Protein AF-A0A9D4Q4X3-F1 (afdb_monomer)

Structure (mmCIF, N/CA/C/O backbone):
data_AF-A0A9D4Q4X3-F1
#
_entry.id   AF-A0A9D4Q4X3-F1
#
loop_
_atom_site.group_PDB
_atom_site.id
_atom_site.type_symbol
_atom_site.label_atom_id
_atom_site.label_alt_id
_atom_site.label_comp_id
_atom_site.label_asym_id
_atom_site.label_entity_id
_atom_site.label_seq_id
_atom_site.pdbx_PDB_ins_code
_atom_site.Cartn_x
_atom_site.Cartn_y
_atom_site.Cartn_z
_atom_site.occupancy
_atom_site.B_iso_or_equiv
_atom_site.auth_seq_id
_atom_site.auth_comp_id
_atom_site.auth_asym_id
_atom_site.auth_atom_id
_atom_site.pdbx_PDB_model_num
ATOM 1 N N . MET A 1 1 ? 36.110 6.619 -14.743 1.00 49.41 1 MET A N 1
ATOM 2 C CA . MET A 1 1 ? 35.775 5.818 -15.944 1.00 49.41 1 MET A CA 1
ATOM 3 C C . MET A 1 1 ? 36.444 4.447 -15.821 1.00 49.41 1 MET A C 1
ATOM 5 O O . MET A 1 1 ? 37.635 4.406 -15.539 1.00 49.41 1 MET A O 1
ATOM 9 N N . ASN A 1 2 ? 35.710 3.338 -15.939 1.00 62.31 2 ASN A N 1
ATOM 10 C CA . ASN A 1 2 ? 36.232 1.980 -15.706 1.00 62.31 2 ASN A CA 1
ATOM 11 C C . ASN A 1 2 ? 37.131 1.513 -16.882 1.00 62.31 2 ASN A C 1
ATOM 13 O O . ASN A 1 2 ? 36.683 1.527 -18.029 1.00 62.31 2 ASN A O 1
ATOM 17 N N . ARG A 1 3 ? 38.388 1.102 -16.619 1.00 68.94 3 ARG A N 1
ATOM 18 C CA . ARG A 1 3 ? 39.388 0.724 -17.654 1.00 68.94 3 ARG A CA 1
ATOM 19 C C . ARG A 1 3 ? 38.931 -0.437 -18.546 1.00 68.94 3 ARG A C 1
ATOM 21 O O . ARG A 1 3 ? 39.312 -0.511 -19.712 1.00 68.94 3 ARG A O 1
ATOM 28 N N . THR A 1 4 ? 38.097 -1.329 -18.017 1.00 69.00 4 THR A N 1
ATOM 29 C CA . THR A 1 4 ? 37.570 -2.480 -18.759 1.00 69.00 4 THR A CA 1
ATOM 30 C C . THR A 1 4 ? 36.592 -2.041 -19.846 1.00 69.00 4 THR A C 1
ATOM 32 O O . THR A 1 4 ? 36.663 -2.549 -20.961 1.00 69.00 4 THR A O 1
ATOM 35 N N . LEU A 1 5 ? 35.743 -1.047 -19.559 1.00 65.00 5 LEU A N 1
ATOM 36 C CA . LEU A 1 5 ? 34.790 -0.506 -20.533 1.00 65.00 5 LEU A CA 1
ATOM 37 C C . LEU A 1 5 ? 35.511 0.209 -21.679 1.00 65.00 5 LEU A C 1
ATOM 39 O O . LEU A 1 5 ? 35.176 -0.012 -22.836 1.00 65.00 5 LEU A O 1
ATOM 43 N N . GLN A 1 6 ? 36.563 0.977 -21.379 1.00 68.81 6 GLN A N 1
ATOM 44 C CA . GLN A 1 6 ? 37.369 1.640 -22.413 1.00 68.81 6 GLN A CA 1
ATOM 45 C C . GLN A 1 6 ? 38.042 0.641 -23.361 1.00 68.81 6 GLN A C 1
ATOM 47 O O . GLN A 1 6 ? 38.084 0.860 -24.568 1.00 68.81 6 GLN A O 1
ATOM 52 N N . ARG A 1 7 ? 38.522 -0.490 -22.831 1.00 70.75 7 ARG A N 1
ATOM 53 C CA . ARG A 1 7 ? 39.107 -1.560 -23.646 1.00 70.75 7 ARG A CA 1
ATOM 54 C C . ARG A 1 7 ? 38.070 -2.240 -24.539 1.00 70.75 7 ARG A C 1
ATOM 56 O O . ARG A 1 7 ? 38.410 -2.634 -25.648 1.00 70.75 7 ARG A O 1
ATOM 63 N N . ILE A 1 8 ? 36.839 -2.409 -24.063 1.00 71.56 8 ILE A N 1
ATOM 64 C CA . ILE A 1 8 ? 35.759 -3.032 -24.840 1.00 71.56 8 ILE A CA 1
ATOM 65 C C . ILE A 1 8 ? 35.321 -2.108 -25.977 1.00 71.56 8 ILE A C 1
ATOM 67 O O . ILE A 1 8 ? 35.249 -2.565 -27.111 1.00 71.56 8 ILE A O 1
ATOM 71 N N . VAL A 1 9 ? 35.133 -0.815 -25.695 1.00 72.50 9 VAL A N 1
ATOM 72 C CA . VAL A 1 9 ? 34.789 0.197 -26.708 1.00 72.50 9 VAL A CA 1
ATOM 73 C C . VAL A 1 9 ? 35.873 0.282 -27.784 1.00 72.50 9 VAL A C 1
ATOM 75 O O . VAL A 1 9 ? 35.573 0.226 -28.967 1.00 72.50 9 VAL A O 1
ATOM 78 N N . HIS A 1 10 ? 37.149 0.332 -27.390 1.00 67.75 10 HIS A N 1
ATOM 79 C CA . HIS A 1 10 ? 38.248 0.489 -28.347 1.00 67.75 10 HIS A CA 1
ATOM 80 C C . HIS A 1 10 ? 38.548 -0.770 -29.181 1.00 67.75 10 HIS A C 1
ATOM 82 O O . HIS A 1 10 ? 39.074 -0.665 -30.284 1.00 67.75 10 HIS A O 1
ATOM 88 N N . ASN A 1 11 ? 38.236 -1.968 -28.671 1.00 74.62 11 ASN A N 1
ATOM 89 C CA . ASN A 1 11 ? 38.422 -3.222 -29.415 1.00 74.62 11 ASN A CA 1
ATOM 90 C C . ASN A 1 11 ? 37.207 -3.607 -30.269 1.00 74.62 11 ASN A C 1
ATOM 92 O O . ASN A 1 11 ? 37.277 -4.588 -31.014 1.00 74.62 11 ASN A O 1
ATOM 96 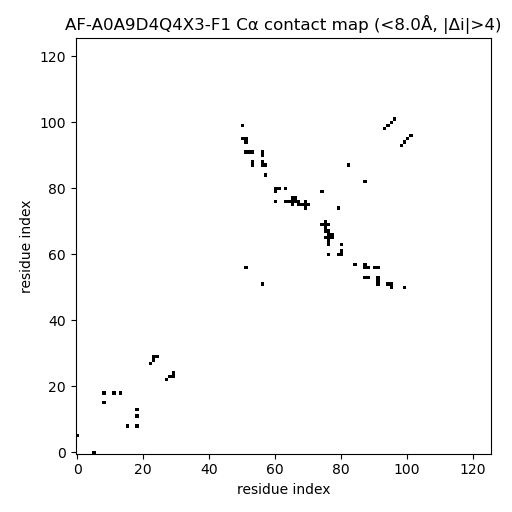N N . PHE A 1 12 ? 36.096 -2.878 -30.159 1.00 75.25 12 PHE A N 1
ATOM 97 C CA . PHE A 1 12 ? 34.917 -3.140 -30.964 1.00 75.25 12 PHE A CA 1
ATOM 98 C C . PHE A 1 12 ? 35.095 -2.530 -32.355 1.00 75.25 12 PHE A C 1
ATOM 100 O O . PHE A 1 12 ? 35.349 -1.338 -32.506 1.00 75.25 12 PHE A O 1
ATOM 107 N N . ARG A 1 13 ? 34.995 -3.365 -33.391 1.00 67.94 13 ARG A N 1
ATOM 108 C CA . ARG A 1 13 ? 35.061 -2.914 -34.783 1.00 67.94 13 ARG A CA 1
ATOM 109 C C . ARG A 1 13 ? 33.653 -2.562 -35.247 1.00 67.94 13 ARG A C 1
ATOM 111 O O . ARG A 1 13 ? 32.937 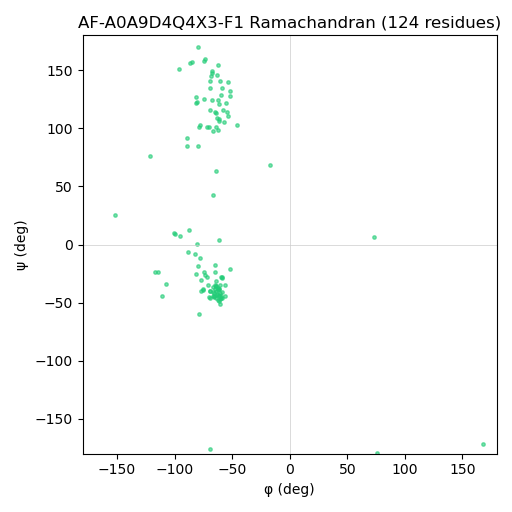-3.438 -35.715 1.00 67.94 13 ARG A O 1
ATOM 118 N N . GLY A 1 14 ? 33.280 -1.300 -35.078 1.00 75.69 14 GLY A N 1
ATOM 119 C CA . GLY A 1 14 ? 31.976 -0.768 -35.458 1.00 75.69 14 GLY A CA 1
ATOM 120 C C . GLY A 1 14 ? 31.749 0.623 -34.876 1.00 75.69 14 GLY A C 1
ATOM 121 O O . GLY A 1 14 ? 32.658 1.235 -34.316 1.00 75.69 14 GLY A O 1
ATOM 122 N N . THR A 1 15 ? 30.528 1.113 -35.020 1.00 79.19 15 THR A N 1
ATOM 123 C CA . THR A 1 15 ? 30.049 2.347 -34.393 1.00 79.19 15 THR A CA 1
ATOM 124 C C . THR A 1 15 ? 29.559 2.086 -32.969 1.00 79.19 15 THR A C 1
ATOM 126 O O . THR A 1 15 ? 29.159 0.972 -32.622 1.00 79.19 15 THR A O 1
ATOM 129 N N . ASP A 1 16 ? 29.536 3.127 -32.136 1.00 75.06 16 ASP A N 1
ATOM 130 C CA . ASP A 1 16 ? 29.041 3.026 -30.757 1.00 75.06 16 ASP A CA 1
ATOM 131 C C . ASP A 1 16 ? 27.596 2.493 -30.694 1.00 75.06 16 ASP A C 1
ATOM 133 O O . ASP A 1 16 ? 27.258 1.720 -29.800 1.00 75.06 16 ASP A O 1
ATOM 137 N N . GLY A 1 17 ? 26.754 2.837 -31.677 1.00 76.38 17 GLY A N 1
ATOM 138 C CA . GLY A 1 17 ? 25.381 2.329 -31.776 1.00 76.38 17 GLY A CA 1
ATOM 139 C C . GLY A 1 17 ? 25.309 0.813 -31.988 1.00 76.38 17 GLY A C 1
ATOM 140 O O . GLY A 1 17 ? 24.500 0.137 -31.356 1.00 76.38 17 GLY A O 1
ATOM 141 N N . GLU A 1 18 ? 26.200 0.256 -32.810 1.00 79.31 18 GLU A N 1
ATOM 142 C CA . GLU A 1 18 ? 26.283 -1.190 -33.059 1.00 79.31 18 GLU A CA 1
ATOM 143 C C . GLU A 1 18 ? 26.823 -1.949 -31.843 1.00 79.31 18 GLU A C 1
ATOM 145 O O . GLU A 1 18 ? 26.376 -3.063 -31.558 1.00 79.31 18 GLU A O 1
ATOM 150 N N . LEU A 1 19 ? 27.748 -1.341 -31.090 1.00 81.44 19 LEU A N 1
ATOM 151 C CA . LEU A 1 19 ? 28.233 -1.893 -29.824 1.00 81.44 19 LEU A CA 1
ATOM 152 C C . LEU A 1 19 ? 27.091 -2.008 -28.812 1.00 81.44 19 LEU A C 1
ATOM 154 O O . LEU A 1 19 ? 26.909 -3.066 -28.210 1.00 81.44 19 LEU A O 1
ATOM 158 N N . ILE A 1 20 ? 26.310 -0.938 -28.642 1.00 81.62 20 ILE A N 1
ATOM 159 C CA . ILE A 1 20 ? 25.165 -0.925 -27.727 1.00 81.62 20 ILE A CA 1
ATOM 160 C C . ILE A 1 20 ? 24.121 -1.960 -28.146 1.00 81.62 20 ILE A C 1
ATOM 162 O O . ILE A 1 20 ? 23.667 -2.726 -27.295 1.00 81.62 20 ILE A O 1
ATOM 166 N N . GLN A 1 21 ? 23.799 -2.051 -29.438 1.00 80.50 21 GLN A N 1
ATOM 167 C CA . GLN A 1 21 ? 22.845 -3.042 -29.931 1.00 80.50 21 GLN A CA 1
ATOM 168 C C . GLN A 1 21 ? 23.346 -4.476 -29.703 1.00 80.50 21 GLN A C 1
ATOM 170 O O . GLN A 1 21 ? 22.617 -5.310 -29.176 1.00 80.50 21 GLN A O 1
ATOM 175 N N . THR A 1 22 ? 24.625 -4.744 -29.979 1.00 79.62 22 THR A N 1
ATOM 176 C CA . THR A 1 22 ? 25.238 -6.065 -29.755 1.00 79.62 22 THR A CA 1
ATOM 177 C C . THR A 1 22 ? 25.235 -6.459 -28.278 1.00 79.62 22 THR A C 1
ATOM 179 O O . THR A 1 22 ? 25.034 -7.626 -27.939 1.00 79.62 22 THR A O 1
ATOM 182 N N . LEU A 1 23 ? 25.486 -5.504 -27.378 1.00 81.1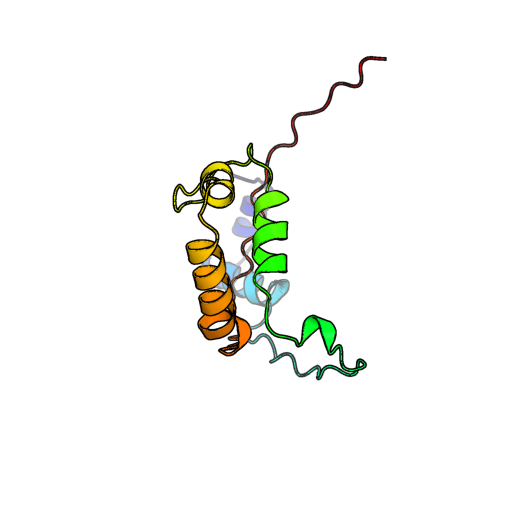2 23 LEU A N 1
ATOM 183 C CA . LEU A 1 23 ? 25.437 -5.742 -25.936 1.00 81.12 23 LEU A CA 1
ATOM 184 C C . LEU A 1 23 ? 24.004 -5.986 -25.458 1.00 81.12 23 LEU A C 1
ATOM 186 O O . LEU A 1 23 ? 23.793 -6.887 -24.644 1.00 81.12 23 LEU A O 1
ATOM 190 N N . LYS A 1 24 ? 23.036 -5.231 -25.988 1.00 80.56 24 LYS A N 1
ATOM 191 C CA . LYS A 1 24 ? 21.611 -5.420 -25.708 1.00 80.56 24 LYS A CA 1
ATOM 192 C C . LYS A 1 24 ? 21.159 -6.815 -26.139 1.00 80.56 24 LYS A C 1
ATOM 194 O O . LYS A 1 24 ? 20.672 -7.575 -25.309 1.00 80.56 24 LYS A O 1
ATOM 199 N N . ASP A 1 25 ? 21.444 -7.209 -27.373 1.00 79.31 25 ASP A N 1
ATOM 200 C CA . ASP A 1 25 ? 21.044 -8.517 -27.897 1.00 79.31 25 ASP A CA 1
ATOM 201 C C .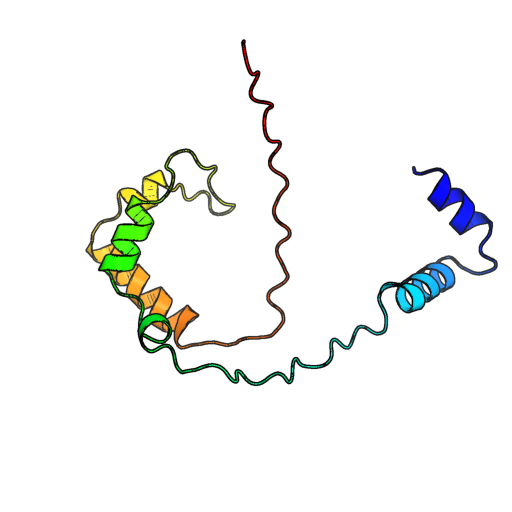 ASP A 1 25 ? 21.722 -9.678 -27.150 1.00 79.31 25 ASP A C 1
ATOM 203 O O . ASP A 1 25 ? 21.107 -10.716 -26.917 1.00 79.31 25 ASP A O 1
ATOM 207 N N . ARG A 1 26 ? 22.987 -9.510 -26.734 1.00 75.88 26 ARG A N 1
ATOM 208 C CA . ARG A 1 26 ? 23.757 -10.564 -26.053 1.00 75.88 26 ARG A CA 1
ATOM 209 C C . ARG A 1 26 ? 23.354 -10.781 -24.595 1.00 75.88 26 ARG A C 1
ATOM 211 O O . ARG A 1 26 ? 23.410 -11.917 -24.132 1.00 75.88 26 ARG A O 1
ATOM 218 N N . TYR A 1 27 ? 23.061 -9.710 -23.860 1.00 74.25 27 TYR A N 1
ATOM 219 C CA . TYR A 1 27 ? 22.900 -9.776 -22.401 1.00 74.25 27 TYR A CA 1
ATOM 220 C C . TYR A 1 27 ? 21.487 -9.474 -21.912 1.00 74.25 27 TYR A C 1
ATOM 222 O O . TYR A 1 27 ? 21.144 -9.894 -20.812 1.00 74.25 27 TYR A O 1
ATOM 230 N N . ILE A 1 28 ? 20.693 -8.744 -22.693 1.00 75.31 28 ILE A N 1
ATOM 231 C CA . ILE A 1 28 ? 19.338 -8.324 -22.318 1.00 75.31 28 ILE A CA 1
ATOM 232 C C . ILE A 1 28 ? 18.302 -9.129 -23.116 1.00 75.31 28 ILE A C 1
ATOM 234 O O . ILE A 1 28 ? 17.270 -9.503 -22.569 1.00 75.31 28 ILE A O 1
ATOM 238 N N . GLY A 1 29 ? 18.610 -9.482 -24.369 1.00 66.62 29 GLY A N 1
ATOM 239 C CA . GLY A 1 29 ? 17.656 -10.121 -25.273 1.00 66.62 29 GLY A CA 1
ATOM 240 C C . GLY A 1 29 ? 16.643 -9.117 -25.830 1.00 66.62 29 GLY A C 1
ATOM 241 O O . GLY A 1 29 ? 16.718 -7.916 -25.575 1.00 66.62 29 GLY A O 1
ATOM 242 N N . THR A 1 30 ? 15.717 -9.599 -26.656 1.00 63.97 30 THR A N 1
ATOM 243 C CA . THR A 1 30 ? 14.644 -8.776 -27.230 1.00 63.97 30 THR A CA 1
ATOM 244 C C . THR A 1 30 ? 13.668 -8.374 -26.120 1.00 63.97 30 THR A C 1
ATOM 246 O O . THR A 1 30 ? 13.257 -9.234 -25.349 1.00 63.97 30 THR A O 1
ATOM 249 N N . ASP A 1 31 ? 13.263 -7.098 -26.061 1.00 61.22 31 ASP A N 1
ATOM 250 C CA . ASP A 1 31 ? 12.437 -6.499 -24.984 1.00 61.22 31 ASP A CA 1
ATOM 251 C C . ASP A 1 31 ? 11.031 -7.123 -24.805 1.00 61.22 31 ASP A C 1
ATOM 253 O O . ASP A 1 31 ? 10.231 -6.655 -23.997 1.00 61.22 31 ASP A O 1
ATOM 257 N N . ALA A 1 32 ? 10.696 -8.172 -25.555 1.00 58.06 32 ALA A N 1
ATOM 258 C CA . ALA A 1 32 ? 9.464 -8.915 -25.369 1.00 58.06 32 ALA A CA 1
ATOM 259 C C . ALA A 1 32 ? 9.637 -9.877 -24.190 1.00 58.06 32 ALA A C 1
ATOM 261 O O . ALA A 1 32 ? 9.960 -11.051 -24.371 1.00 58.06 32 ALA A O 1
ATOM 262 N N . VAL A 1 33 ? 9.408 -9.375 -22.975 1.00 61.44 33 VAL A N 1
ATOM 263 C CA . VAL A 1 33 ? 9.086 -10.242 -21.839 1.00 61.44 33 VAL A CA 1
ATOM 264 C C . VAL A 1 33 ? 7.881 -11.078 -22.280 1.00 61.44 33 VAL A C 1
ATOM 266 O O . VAL A 1 33 ? 6.828 -10.499 -22.566 1.00 61.44 33 VAL A O 1
ATOM 269 N N . PRO A 1 34 ? 8.008 -12.410 -22.430 1.00 61.84 34 PRO A N 1
ATOM 270 C CA . PRO A 1 34 ? 6.851 -13.217 -22.766 1.00 61.84 34 PRO A CA 1
ATOM 271 C C . PRO A 1 34 ? 5.817 -13.015 -21.654 1.00 61.84 34 PRO A C 1
ATOM 273 O O . PRO A 1 34 ? 6.202 -13.023 -20.478 1.00 61.84 34 PRO A O 1
ATOM 276 N N . PRO A 1 35 ? 4.530 -12.805 -21.986 1.00 62.88 35 PRO A N 1
ATOM 277 C CA . PRO A 1 35 ? 3.503 -12.702 -20.964 1.00 62.88 35 PRO A CA 1
ATOM 278 C C . PRO A 1 35 ? 3.614 -13.929 -20.061 1.00 62.88 35 PRO A C 1
ATOM 280 O O . PRO A 1 35 ? 3.706 -15.061 -20.545 1.00 62.88 35 PRO A O 1
ATOM 283 N N . CYS A 1 36 ? 3.695 -13.690 -18.752 1.00 59.84 36 CYS A N 1
ATOM 284 C CA . CYS A 1 36 ? 3.782 -14.756 -17.768 1.00 59.84 36 CYS A CA 1
ATOM 285 C C . CYS A 1 36 ? 2.492 -15.581 -17.859 1.00 59.84 36 CYS A C 1
ATOM 287 O O . CYS A 1 36 ? 1.455 -15.176 -17.349 1.00 59.84 36 CYS A O 1
ATOM 289 N N . ALA A 1 37 ? 2.548 -16.708 -18.568 1.00 60.12 37 ALA A N 1
ATOM 290 C CA . ALA A 1 37 ? 1.410 -17.594 -18.810 1.00 60.12 37 ALA A CA 1
ATOM 291 C C . ALA A 1 37 ? 1.226 -18.638 -17.694 1.00 60.12 37 ALA A C 1
ATOM 293 O O . ALA A 1 37 ? 0.523 -19.628 -17.876 1.00 60.12 37 ALA A O 1
ATOM 294 N N . LEU A 1 38 ? 1.915 -18.468 -16.562 1.00 68.88 38 LEU A N 1
ATOM 295 C CA . LEU A 1 38 ? 1.784 -19.369 -15.427 1.00 68.88 38 LEU A CA 1
ATOM 296 C C . LEU A 1 38 ? 0.497 -19.026 -14.681 1.00 68.88 38 LEU A C 1
ATOM 298 O O . LEU A 1 38 ? 0.440 -18.051 -13.935 1.00 68.88 38 LEU A O 1
ATOM 302 N N . GLU A 1 39 ? -0.533 -19.839 -14.895 1.00 70.25 39 GLU A N 1
ATOM 303 C CA . GLU A 1 39 ?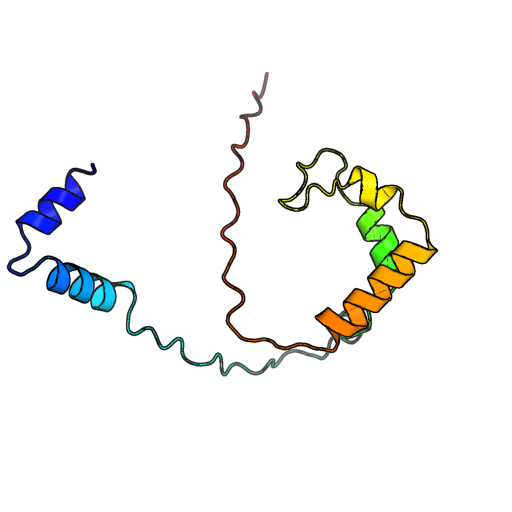 -1.735 -19.813 -14.071 1.00 70.25 39 GLU A CA 1
ATOM 304 C C . GLU A 1 39 ? -1.409 -20.340 -12.671 1.00 70.25 39 GLU A C 1
ATOM 306 O O . GLU A 1 39 ? -0.626 -21.277 -12.493 1.00 70.25 39 GLU A O 1
ATOM 311 N N . TYR A 1 40 ? -1.998 -19.716 -11.656 1.00 75.94 40 TYR A N 1
ATOM 312 C CA . TYR A 1 40 ? -1.834 -20.150 -10.278 1.00 75.94 40 TYR A CA 1
ATOM 313 C C . TYR A 1 40 ? -2.461 -21.539 -10.090 1.00 75.94 40 TYR A C 1
ATOM 315 O O . TYR A 1 40 ? -3.672 -21.699 -10.188 1.00 75.94 40 TYR A O 1
ATOM 323 N N . THR A 1 41 ? -1.638 -22.551 -9.803 1.00 77.25 41 THR A N 1
ATOM 324 C CA . THR A 1 41 ? -2.087 -23.939 -9.575 1.00 77.25 41 THR A CA 1
ATOM 325 C C . THR A 1 41 ? -2.200 -24.306 -8.091 1.00 77.25 41 THR A C 1
ATOM 327 O O . THR A 1 41 ? -2.298 -25.486 -7.754 1.00 77.25 41 THR A O 1
ATOM 330 N N . GLY A 1 42 ? -2.070 -23.331 -7.189 1.00 82.88 42 GLY A N 1
ATOM 331 C CA . GLY A 1 42 ? -2.174 -23.553 -5.747 1.00 82.88 42 GLY A CA 1
ATOM 332 C C . GLY A 1 42 ? -3.626 -23.646 -5.273 1.00 82.88 42 GLY A C 1
ATOM 333 O O . GLY A 1 42 ? -4.559 -23.362 -6.019 1.00 82.88 42 GLY A O 1
ATOM 334 N N . SER A 1 43 ? -3.817 -24.043 -4.015 1.00 81.94 43 SER A N 1
ATOM 335 C CA . SER A 1 43 ? -5.135 -24.002 -3.377 1.00 81.94 43 SER A CA 1
ATOM 336 C C . SER A 1 43 ? -5.583 -22.560 -3.146 1.00 81.94 43 SER A C 1
ATOM 338 O O . SER A 1 43 ? -4.764 -21.712 -2.796 1.00 81.94 43 SER A O 1
ATOM 340 N N . GLU A 1 44 ? -6.886 -22.309 -3.266 1.00 80.06 44 GLU A N 1
ATOM 341 C CA . GLU A 1 44 ? -7.488 -21.017 -2.922 1.00 80.06 44 GLU A CA 1
ATOM 342 C C . GLU A 1 44 ? -7.127 -20.603 -1.489 1.00 80.06 44 GLU A C 1
ATOM 344 O O . GLU A 1 44 ? -7.110 -21.431 -0.568 1.00 80.06 44 GLU A O 1
ATOM 349 N N . ASN A 1 45 ? -6.847 -19.313 -1.291 1.00 82.31 45 ASN A N 1
ATOM 350 C CA . ASN A 1 45 ? -6.489 -18.778 0.011 1.00 82.31 45 ASN A CA 1
ATOM 351 C C . ASN A 1 45 ? -7.478 -17.692 0.419 1.00 82.31 45 ASN A C 1
ATOM 353 O O . ASN A 1 45 ? -7.151 -16.511 0.466 1.00 82.31 45 ASN A O 1
ATOM 357 N N . ALA A 1 46 ? -8.666 -18.134 0.835 1.00 83.81 46 ALA A N 1
ATOM 358 C CA . ALA A 1 46 ? -9.777 -17.271 1.232 1.00 83.81 46 ALA A CA 1
ATOM 359 C C . ALA A 1 46 ? -9.426 -16.194 2.277 1.00 83.81 46 ALA A C 1
ATOM 361 O O . ALA A 1 46 ? -10.153 -15.217 2.404 1.00 83.81 46 ALA A O 1
ATOM 362 N N . LYS A 1 47 ? -8.340 -16.360 3.049 1.00 83.44 47 LYS A N 1
ATOM 363 C CA . LYS A 1 47 ? -7.866 -15.323 3.977 1.00 83.44 47 LYS A CA 1
ATOM 364 C C . LYS A 1 47 ? -7.136 -14.186 3.272 1.00 83.44 47 LYS A C 1
ATOM 366 O O . LYS A 1 47 ? -7.284 -13.050 3.688 1.00 83.44 47 LYS A O 1
ATOM 371 N N . LEU A 1 48 ? -6.314 -14.505 2.274 1.00 79.50 48 LEU A N 1
ATOM 372 C CA . LEU A 1 48 ? -5.595 -13.504 1.488 1.00 79.50 48 LEU A CA 1
ATOM 373 C C . LEU A 1 48 ? -6.478 -12.898 0.405 1.00 79.50 48 LEU A C 1
ATOM 375 O O . LEU A 1 48 ? -6.224 -11.771 0.018 1.00 79.50 48 LEU A O 1
ATOM 379 N N . ASP A 1 49 ? -7.494 -13.630 -0.048 1.00 82.88 49 ASP A N 1
ATOM 380 C CA . ASP A 1 49 ? -8.440 -13.175 -1.069 1.00 82.88 49 ASP A CA 1
ATOM 381 C C . ASP A 1 49 ? -9.569 -12.295 -0.485 1.00 82.88 49 ASP A C 1
ATOM 383 O O . ASP A 1 49 ? -10.362 -11.716 -1.229 1.00 82.88 49 ASP A O 1
ATOM 387 N N . ALA A 1 50 ? -9.656 -12.194 0.846 1.00 86.94 50 ALA A N 1
ATOM 388 C CA . ALA A 1 50 ? -10.630 -11.355 1.537 1.00 86.94 50 ALA A CA 1
ATOM 389 C C . ALA A 1 50 ? -10.276 -9.861 1.454 1.00 86.94 50 ALA A C 1
ATOM 391 O O . ALA A 1 50 ? -9.123 -9.480 1.264 1.00 86.94 50 ALA A O 1
ATOM 392 N N . GLU A 1 51 ? -11.285 -9.007 1.631 1.00 89.12 51 GLU A N 1
ATOM 393 C CA . GLU A 1 51 ? -11.091 -7.560 1.740 1.00 89.12 51 GLU A CA 1
ATOM 394 C C . GLU A 1 51 ? -10.248 -7.195 2.967 1.00 89.12 51 GLU A C 1
ATOM 396 O O . GLU A 1 51 ? -10.356 -7.811 4.031 1.00 89.12 51 GLU A O 1
ATOM 401 N N . ILE A 1 52 ? -9.449 -6.138 2.824 1.00 91.31 52 ILE A N 1
ATOM 402 C CA . ILE A 1 52 ? -8.621 -5.596 3.898 1.00 91.31 52 ILE A CA 1
ATOM 403 C C . ILE A 1 52 ? -9.534 -4.989 4.961 1.00 91.31 52 ILE A C 1
ATOM 405 O O . ILE A 1 52 ? -10.331 -4.089 4.683 1.00 91.31 52 ILE A O 1
ATOM 409 N N . THR A 1 53 ? -9.387 -5.442 6.201 1.00 92.12 53 THR A N 1
ATOM 410 C CA . THR A 1 53 ? -10.184 -4.956 7.330 1.00 92.12 53 THR A CA 1
ATOM 411 C C . THR A 1 53 ? -9.568 -3.711 7.974 1.00 92.12 53 THR A C 1
ATOM 413 O O . THR A 1 53 ? -8.358 -3.468 7.914 1.00 92.12 53 THR A O 1
ATOM 416 N N . LYS A 1 54 ? -10.388 -2.905 8.659 1.00 92.31 54 LYS A N 1
ATOM 417 C CA . LYS A 1 54 ? -9.886 -1.727 9.391 1.00 92.31 54 LYS A CA 1
ATOM 418 C C . LYS A 1 54 ? -8.944 -2.115 10.530 1.00 92.31 54 LYS A C 1
ATOM 420 O O . LYS A 1 54 ? -8.021 -1.369 10.848 1.00 92.31 54 LYS A O 1
ATOM 425 N N . GLU A 1 55 ? -9.164 -3.276 11.145 1.00 92.00 55 GLU A N 1
ATOM 426 C CA . GLU A 1 55 ? -8.341 -3.798 12.230 1.00 92.00 55 GLU A CA 1
ATOM 427 C C . GLU A 1 55 ? -6.926 -4.111 11.737 1.00 92.00 55 GLU A C 1
ATOM 429 O O . GLU A 1 55 ? -5.955 -3.824 12.439 1.00 92.00 55 GLU A O 1
ATOM 434 N N . GLU A 1 56 ? -6.797 -4.628 10.514 1.00 92.06 56 GLU A N 1
ATOM 435 C CA . GLU A 1 56 ? -5.505 -4.863 9.868 1.00 92.06 56 GLU A CA 1
ATOM 436 C C . GLU A 1 56 ? -4.783 -3.554 9.555 1.00 92.06 56 GLU A C 1
ATOM 438 O O . GLU A 1 56 ? -3.598 -3.424 9.866 1.00 92.06 56 GLU A O 1
ATOM 443 N N . VAL A 1 57 ? -5.491 -2.552 9.023 1.00 92.00 57 VAL A N 1
ATOM 444 C CA . VAL A 1 57 ? -4.912 -1.223 8.762 1.00 92.00 57 VAL A CA 1
ATOM 445 C C . VAL A 1 57 ? -4.464 -0.555 10.063 1.00 92.00 57 VAL A C 1
ATOM 447 O O . VAL A 1 57 ? -3.361 -0.009 10.137 1.00 92.00 57 VAL A O 1
ATOM 450 N N . PHE A 1 58 ? -5.268 -0.650 11.123 1.00 92.00 58 PHE A N 1
ATOM 451 C CA . PHE A 1 58 ? -4.911 -0.145 12.446 1.00 92.00 58 PHE A CA 1
ATOM 452 C C . PHE A 1 58 ? -3.679 -0.861 13.013 1.00 92.00 58 PHE A C 1
ATOM 454 O O . PHE A 1 58 ? -2.737 -0.213 13.478 1.00 92.00 58 PHE A O 1
ATOM 461 N N . ALA A 1 59 ? -3.650 -2.194 12.952 1.00 92.19 59 ALA A N 1
ATOM 462 C CA . ALA A 1 59 ? -2.515 -2.984 13.412 1.00 92.19 59 ALA A CA 1
ATOM 463 C C . ALA A 1 59 ? -1.239 -2.644 12.627 1.00 92.19 59 ALA A C 1
ATOM 465 O O . ALA A 1 59 ? -0.179 -2.468 13.231 1.00 92.19 59 ALA A O 1
ATOM 466 N N . ALA A 1 60 ? -1.339 -2.475 11.306 1.00 91.38 60 ALA A N 1
ATOM 467 C CA . ALA A 1 60 ? -0.229 -2.087 10.443 1.00 91.38 60 ALA A CA 1
ATOM 468 C C . ALA A 1 60 ? 0.293 -0.681 10.773 1.00 91.38 60 ALA A C 1
ATOM 470 O O . ALA A 1 60 ? 1.501 -0.500 10.952 1.00 91.38 60 ALA A O 1
ATOM 471 N N . ALA A 1 61 ? -0.600 0.299 10.946 1.00 90.50 61 ALA A N 1
ATOM 472 C CA . ALA A 1 61 ? -0.232 1.643 11.386 1.00 90.50 61 ALA A CA 1
ATOM 473 C C . ALA A 1 61 ? 0.524 1.591 12.722 1.00 90.50 61 ALA A C 1
ATOM 475 O O . ALA A 1 61 ? 1.580 2.205 12.874 1.00 90.50 61 ALA A O 1
ATOM 476 N N . GLN A 1 62 ? 0.048 0.787 13.674 1.00 89.69 62 GLN A N 1
ATOM 477 C CA . GLN A 1 62 ? 0.666 0.643 14.992 1.00 89.69 62 GLN A CA 1
ATOM 478 C C . GLN A 1 62 ? 1.959 -0.176 14.999 1.00 89.69 62 GLN A C 1
ATOM 480 O O . GLN A 1 62 ? 2.796 0.025 15.886 1.00 89.69 62 GLN A O 1
ATOM 485 N N . ALA A 1 63 ? 2.164 -1.053 14.020 1.00 91.00 63 ALA A N 1
ATOM 486 C CA . ALA A 1 63 ? 3.417 -1.769 13.813 1.00 91.00 63 ALA A CA 1
ATOM 487 C C . ALA A 1 63 ? 4.478 -0.908 13.100 1.00 91.00 63 ALA A C 1
ATOM 489 O O . ALA A 1 63 ? 5.671 -1.202 13.193 1.00 91.00 63 ALA A O 1
ATOM 490 N N . ALA A 1 64 ? 4.074 0.174 12.425 1.00 87.75 64 ALA A N 1
ATOM 491 C CA . ALA A 1 64 ? 4.980 1.023 11.661 1.00 87.75 64 ALA A CA 1
ATOM 492 C C . ALA A 1 64 ? 6.088 1.632 12.541 1.00 87.75 64 ALA A C 1
ATOM 494 O O . ALA A 1 64 ? 5.828 2.254 13.583 1.00 87.75 64 ALA A O 1
ATOM 495 N N . ASN A 1 65 ? 7.345 1.485 12.107 1.00 87.44 65 ASN A N 1
ATOM 496 C CA . ASN A 1 65 ? 8.496 2.037 12.816 1.00 87.44 65 ASN A CA 1
ATOM 497 C C . ASN A 1 65 ? 8.486 3.567 12.725 1.00 87.44 65 ASN A C 1
ATOM 499 O O . ASN A 1 65 ? 8.652 4.137 11.649 1.00 87.44 65 ASN A O 1
ATOM 503 N N . ARG A 1 66 ? 8.336 4.233 13.873 1.00 84.88 66 ARG A N 1
ATOM 504 C CA . ARG A 1 66 ? 8.249 5.696 13.977 1.00 84.88 66 ARG A CA 1
ATOM 505 C C . ARG A 1 66 ? 9.487 6.428 13.443 1.00 84.88 66 ARG A C 1
ATOM 507 O O . ARG A 1 66 ? 9.360 7.568 13.012 1.00 84.88 66 ARG A O 1
ATOM 514 N N . ASN A 1 67 ? 10.656 5.792 13.492 1.00 83.62 67 ASN A N 1
ATOM 515 C CA . ASN A 1 67 ? 11.943 6.423 13.190 1.00 83.62 67 ASN A CA 1
ATOM 516 C C . ASN A 1 67 ? 12.395 6.217 11.737 1.00 83.62 67 ASN A C 1
ATOM 518 O O . ASN A 1 67 ? 13.536 6.534 11.405 1.00 83.62 67 ASN A O 1
ATOM 522 N N . SER A 1 68 ? 11.544 5.651 10.878 1.00 83.12 68 SER A N 1
ATOM 523 C CA . SER A 1 68 ? 11.857 5.563 9.456 1.00 83.12 68 SER A CA 1
ATOM 524 C C . SER A 1 68 ? 11.868 6.954 8.825 1.00 83.12 68 SER A C 1
ATOM 526 O O . SER A 1 68 ? 11.104 7.840 9.216 1.00 83.12 68 SER A O 1
ATOM 528 N N . ALA A 1 69 ? 12.721 7.132 7.818 1.00 82.12 69 ALA A N 1
ATOM 529 C CA . ALA A 1 69 ? 12.679 8.329 6.996 1.00 82.12 69 ALA A CA 1
ATOM 530 C C . ALA A 1 69 ? 11.303 8.441 6.304 1.00 82.12 69 ALA A C 1
ATOM 532 O O . ALA A 1 69 ? 10.757 7.409 5.897 1.00 82.12 69 ALA A O 1
ATOM 533 N N . PRO A 1 70 ? 10.730 9.653 6.195 1.00 86.00 70 PRO A N 1
ATOM 534 C CA . PRO A 1 70 ? 9.527 9.876 5.400 1.00 86.00 70 PRO A CA 1
ATOM 535 C C . PRO A 1 70 ? 9.780 9.561 3.922 1.00 86.00 70 PRO A C 1
ATOM 537 O O . PRO A 1 70 ? 10.916 9.650 3.445 1.00 86.00 70 PRO A O 1
ATOM 540 N N . GLY A 1 71 ? 8.712 9.211 3.205 1.00 83.56 71 GLY A N 1
ATOM 541 C CA . GLY A 1 71 ? 8.750 9.038 1.755 1.00 83.56 71 GLY A CA 1
ATOM 542 C C . GLY A 1 71 ? 8.938 10.363 1.010 1.00 83.56 71 GLY A C 1
ATOM 543 O O . GLY A 1 71 ? 9.084 11.433 1.606 1.00 83.56 71 GLY A O 1
ATOM 544 N N . SER A 1 72 ? 8.901 10.311 -0.325 1.00 86.19 72 SER A N 1
ATOM 545 C CA . SER A 1 72 ? 8.936 11.514 -1.176 1.00 86.19 72 SER A CA 1
ATOM 546 C C . SER A 1 72 ? 7.710 12.417 -1.004 1.00 86.19 72 SER A C 1
ATOM 548 O O . SER A 1 72 ? 7.746 13.579 -1.396 1.00 86.19 72 SER A O 1
ATOM 550 N N . ASP A 1 73 ? 6.637 11.881 -0.423 1.00 87.25 73 ASP A N 1
ATOM 551 C CA . ASP A 1 73 ? 5.417 12.584 -0.023 1.00 87.25 73 ASP A CA 1
ATOM 552 C C . ASP A 1 73 ? 5.574 13.386 1.283 1.00 87.25 73 ASP A C 1
ATOM 554 O O . ASP A 1 73 ? 4.713 14.196 1.621 1.00 87.25 73 ASP A O 1
ATOM 558 N N . GLY A 1 74 ? 6.668 13.180 2.025 1.00 86.00 74 GLY A N 1
ATOM 559 C CA . GLY A 1 74 ? 6.912 13.821 3.315 1.00 86.00 74 GLY A CA 1
ATOM 560 C C . GLY A 1 74 ? 6.050 13.282 4.462 1.00 86.00 74 GLY A C 1
ATOM 561 O O . GLY A 1 74 ? 6.112 13.826 5.568 1.00 86.00 74 GLY A O 1
ATOM 562 N N . ILE A 1 75 ? 5.270 12.218 4.245 1.00 87.38 75 ILE A N 1
ATOM 563 C CA . ILE A 1 75 ? 4.413 11.631 5.278 1.00 87.38 75 ILE A CA 1
ATOM 564 C C . ILE A 1 75 ? 5.269 10.723 6.163 1.00 87.38 75 ILE A C 1
ATOM 566 O O . ILE A 1 75 ? 5.990 9.842 5.698 1.00 87.38 75 ILE A O 1
ATOM 570 N N . THR A 1 76 ? 5.216 10.953 7.476 1.00 89.31 76 THR A N 1
ATOM 571 C CA . THR A 1 76 ? 5.969 10.149 8.451 1.00 89.31 76 THR A CA 1
ATOM 572 C C . THR A 1 76 ? 5.102 9.042 9.040 1.00 89.31 76 THR A C 1
ATOM 574 O O . THR A 1 76 ? 3.906 9.224 9.270 1.00 89.31 76 THR A O 1
ATOM 577 N N . ASN A 1 77 ? 5.722 7.929 9.436 1.00 88.56 77 ASN A N 1
ATOM 578 C CA . ASN A 1 77 ? 5.032 6.877 10.193 1.00 88.56 77 ASN A CA 1
ATOM 579 C C . ASN A 1 77 ? 4.454 7.394 11.520 1.00 88.56 77 ASN A C 1
ATOM 581 O O . ASN A 1 77 ? 3.446 6.888 12.003 1.00 88.56 77 ASN A O 1
ATOM 585 N N . ALA A 1 78 ? 5.053 8.436 12.106 1.00 86.94 78 ALA A N 1
ATOM 586 C CA . ALA A 1 78 ? 4.489 9.111 13.270 1.00 86.94 78 ALA A CA 1
ATOM 587 C C . ALA A 1 78 ? 3.118 9.744 12.977 1.00 86.94 78 ALA A C 1
ATOM 589 O O . ALA A 1 78 ? 2.250 9.702 13.841 1.00 86.94 78 ALA A O 1
ATOM 590 N N . MET A 1 79 ? 2.914 10.316 11.788 1.00 88.62 79 MET A N 1
ATOM 591 C CA . MET A 1 79 ? 1.629 10.907 11.399 1.00 88.62 79 MET A CA 1
ATOM 592 C C . MET A 1 79 ? 0.565 9.829 11.212 1.00 88.62 79 MET A C 1
ATOM 594 O O . MET A 1 79 ? -0.511 9.947 11.786 1.00 88.62 79 MET A O 1
ATOM 598 N N . ILE A 1 80 ? 0.902 8.745 10.508 1.00 89.00 80 ILE A N 1
ATOM 599 C CA . ILE A 1 80 ? -0.016 7.625 10.238 1.00 89.00 80 ILE A CA 1
ATOM 600 C C . ILE A 1 80 ? -0.531 7.003 11.545 1.00 89.00 80 ILE A C 1
ATOM 602 O O . ILE A 1 80 ? -1.717 6.729 11.694 1.00 89.00 80 ILE A O 1
ATOM 606 N N . ARG A 1 81 ? 0.348 6.852 12.539 1.00 88.44 81 ARG A N 1
ATOM 607 C CA . ARG A 1 81 ? 0.002 6.316 13.867 1.00 88.44 81 ARG A CA 1
ATOM 608 C C . ARG A 1 81 ? -0.955 7.180 14.682 1.00 88.44 81 ARG A C 1
ATOM 610 O O . ARG A 1 81 ? -1.573 6.672 15.609 1.00 88.44 81 ARG A O 1
ATOM 617 N N . ASN A 1 82 ? -1.009 8.479 14.399 1.00 88.31 82 ASN A N 1
ATOM 618 C CA . ASN A 1 82 ? -1.850 9.436 15.120 1.00 88.31 82 ASN A CA 1
ATOM 619 C C . ASN A 1 82 ? -3.140 9.773 14.355 1.00 88.31 82 ASN A C 1
ATOM 621 O O . ASN A 1 82 ? -3.844 10.707 14.738 1.00 88.31 82 ASN A O 1
ATOM 625 N N . LEU A 1 83 ? -3.443 9.050 13.273 1.00 89.81 83 LEU A N 1
ATOM 626 C CA . LEU A 1 83 ? -4.705 9.202 12.559 1.00 89.81 83 LEU A CA 1
ATOM 627 C C . LEU A 1 83 ? -5.875 8.715 13.415 1.00 89.81 83 LEU A C 1
ATOM 629 O O . LEU A 1 83 ? -5.736 7.805 14.233 1.00 89.81 83 LEU A O 1
ATOM 633 N N . SER A 1 84 ? -7.037 9.335 13.217 1.00 91.12 84 SER A N 1
ATOM 634 C CA . SER A 1 84 ? -8.264 8.893 13.870 1.00 91.12 84 SER A CA 1
ATOM 635 C C . SER A 1 84 ? -8.785 7.604 13.232 1.00 91.12 84 SER A C 1
ATOM 637 O O . SER A 1 84 ? -8.457 7.277 12.087 1.00 91.12 84 SER A O 1
ATOM 639 N N . ASN A 1 85 ? -9.622 6.872 13.967 1.00 88.94 85 ASN A N 1
ATOM 640 C CA . ASN A 1 85 ? -10.191 5.616 13.481 1.00 88.94 85 ASN A CA 1
ATOM 641 C C . ASN A 1 85 ? -11.022 5.815 12.206 1.00 88.94 85 ASN A C 1
ATOM 643 O O . ASN A 1 85 ? -10.982 4.967 11.322 1.00 88.94 85 ASN A O 1
ATOM 647 N N . GLU A 1 86 ? -11.713 6.948 12.078 1.00 92.69 86 GLU A N 1
ATOM 648 C CA . GLU A 1 86 ? -12.518 7.280 10.898 1.00 92.69 86 GLU A CA 1
ATOM 649 C C . GLU A 1 86 ? -11.644 7.447 9.650 1.00 92.69 86 GLU A C 1
ATOM 651 O O . GLU A 1 86 ? -12.053 7.097 8.546 1.00 92.69 86 GLU A O 1
ATOM 656 N N . VAL A 1 87 ? -10.427 7.976 9.812 1.00 92.56 87 VAL A N 1
ATOM 657 C CA . VAL A 1 87 ? -9.476 8.118 8.703 1.00 92.56 87 VAL A CA 1
ATOM 658 C C . VAL A 1 87 ? -8.866 6.765 8.343 1.00 92.56 87 VAL A C 1
ATOM 660 O O . VAL A 1 87 ? -8.703 6.469 7.165 1.00 92.56 87 VAL A O 1
ATOM 663 N N . LEU A 1 88 ? -8.568 5.916 9.329 1.00 92.19 88 LEU A N 1
ATOM 664 C CA . LEU A 1 88 ? -8.074 4.559 9.068 1.00 92.19 88 LEU A CA 1
ATOM 665 C C . LEU A 1 88 ? -9.119 3.694 8.350 1.00 92.19 88 LEU A C 1
ATOM 667 O O . LEU A 1 88 ? -8.762 2.914 7.471 1.00 92.19 88 LEU A O 1
ATOM 671 N N . GLU A 1 89 ? -10.401 3.876 8.664 1.00 93.38 89 GLU A N 1
ATOM 672 C CA . GLU A 1 89 ? -11.508 3.226 7.956 1.00 93.38 89 GLU A CA 1
ATOM 673 C C . GLU A 1 89 ? -11.618 3.715 6.505 1.00 93.38 89 GLU A C 1
ATOM 675 O O . GLU A 1 89 ? -11.739 2.904 5.590 1.00 93.38 89 GLU A O 1
ATOM 680 N N . GLN A 1 90 ? -11.460 5.021 6.264 1.00 93.69 90 GLN A N 1
ATOM 681 C CA . GLN A 1 90 ? -11.393 5.566 4.901 1.00 93.69 90 GLN A CA 1
ATOM 682 C C . GLN A 1 90 ? -10.191 5.033 4.112 1.00 93.69 90 GLN A C 1
ATOM 684 O O . GLN A 1 90 ? -10.312 4.778 2.916 1.00 93.69 90 GLN A O 1
ATOM 689 N N . ILE A 1 91 ? -9.040 4.840 4.763 1.00 92.38 91 ILE A N 1
ATOM 690 C CA . ILE A 1 91 ? -7.858 4.240 4.131 1.00 92.38 91 ILE A CA 1
ATOM 691 C C . ILE A 1 91 ? -8.132 2.780 3.761 1.00 92.38 91 ILE A C 1
ATOM 693 O O . ILE A 1 91 ? -7.815 2.381 2.643 1.00 92.38 91 ILE A O 1
ATOM 697 N N . ALA A 1 92 ? -8.735 1.994 4.659 1.00 93.12 92 ALA A N 1
ATOM 698 C CA . ALA A 1 92 ? -9.108 0.609 4.370 1.00 93.12 92 ALA A CA 1
ATOM 699 C C . ALA A 1 92 ? -10.060 0.531 3.166 1.00 93.12 92 ALA A C 1
ATOM 701 O O . ALA A 1 92 ? -9.813 -0.227 2.229 1.00 93.12 92 ALA A O 1
ATOM 702 N N . GLN A 1 93 ? -11.085 1.389 3.144 1.00 93.00 93 GLN A N 1
ATOM 703 C CA . GLN A 1 93 ? -12.024 1.475 2.029 1.00 93.00 93 GLN A CA 1
ATOM 704 C C . GLN A 1 93 ? -11.317 1.846 0.719 1.00 93.00 93 GLN A C 1
ATOM 706 O O . GLN A 1 93 ? -11.495 1.173 -0.291 1.00 93.00 93 GLN A O 1
ATOM 711 N N . PHE A 1 94 ? -10.451 2.862 0.744 1.00 92.44 94 PHE A N 1
ATOM 712 C CA . PHE A 1 94 ? -9.688 3.279 -0.431 1.00 92.44 94 PHE A CA 1
ATOM 713 C C . PHE A 1 94 ? -8.804 2.150 -0.980 1.00 92.44 94 PHE A C 1
ATOM 715 O O . PHE A 1 94 ? -8.767 1.932 -2.191 1.00 92.44 94 PHE A O 1
ATOM 722 N N . LEU A 1 95 ? -8.102 1.421 -0.106 1.00 90.25 95 LEU A N 1
ATOM 723 C CA . LEU A 1 95 ? -7.262 0.293 -0.508 1.00 90.25 95 LEU A CA 1
ATOM 724 C C . LEU A 1 95 ? -8.093 -0.805 -1.176 1.00 90.25 95 LEU A C 1
ATOM 726 O O . LEU A 1 95 ? -7.692 -1.312 -2.225 1.00 90.25 95 LEU A O 1
ATOM 730 N N . ASN A 1 96 ? -9.259 -1.130 -0.617 1.00 91.00 96 ASN A N 1
ATOM 731 C CA . ASN A 1 96 ? -10.150 -2.126 -1.201 1.00 91.00 96 ASN A CA 1
ATOM 732 C C . ASN A 1 96 ? -10.712 -1.671 -2.557 1.00 91.00 96 ASN A C 1
ATOM 734 O O . ASN A 1 96 ? -10.667 -2.431 -3.525 1.00 91.00 96 ASN A O 1
ATOM 738 N N . ASP A 1 97 ? -11.157 -0.421 -2.671 1.00 89.31 97 ASP A N 1
ATOM 739 C CA . ASP A 1 97 ? -11.840 0.106 -3.862 1.00 89.31 97 ASP A CA 1
ATOM 740 C C . ASP A 1 97 ? -10.907 0.426 -5.036 1.00 89.31 97 ASP A C 1
ATOM 742 O O . ASP A 1 97 ? -11.317 0.366 -6.196 1.00 89.31 97 ASP A O 1
ATOM 746 N N . HIS A 1 98 ? -9.660 0.809 -4.754 1.00 85.06 98 HIS A N 1
ATOM 747 C CA . HIS A 1 98 ? -8.746 1.332 -5.774 1.00 85.06 98 HIS A CA 1
ATOM 748 C C . HIS A 1 98 ? -7.498 0.488 -5.999 1.00 85.06 98 HIS A C 1
ATOM 750 O O . HIS A 1 98 ? -6.898 0.579 -7.067 1.00 85.06 98 HIS A O 1
ATOM 756 N N . CYS A 1 99 ? -7.081 -0.318 -5.024 1.00 83.81 99 CYS A N 1
ATOM 757 C CA . CYS A 1 99 ? -5.874 -1.135 -5.148 1.00 83.81 99 CYS A CA 1
ATOM 758 C C . CYS A 1 99 ? -6.211 -2.622 -5.239 1.00 83.81 99 CYS A C 1
ATOM 760 O O . CYS A 1 99 ? -5.658 -3.318 -6.087 1.00 83.81 99 CYS A O 1
ATOM 762 N N . TRP A 1 100 ? -7.124 -3.094 -4.388 1.00 83.50 100 TRP A N 1
ATOM 763 C CA . TRP A 1 100 ? -7.484 -4.503 -4.292 1.00 83.50 100 TRP A CA 1
ATOM 764 C C . TRP A 1 100 ? -8.444 -4.933 -5.404 1.00 83.50 100 TRP A C 1
ATOM 766 O O . TRP A 1 100 ? -8.108 -5.772 -6.234 1.00 83.50 100 TRP A O 1
ATOM 776 N N . SER A 1 101 ? -9.622 -4.310 -5.480 1.00 78.19 101 SER A N 1
ATOM 777 C CA . SER A 1 101 ? -10.674 -4.676 -6.442 1.00 78.19 101 SER A CA 1
ATOM 778 C C . SER A 1 101 ? -10.350 -4.278 -7.881 1.00 78.19 101 SER A C 1
ATOM 780 O O . SER A 1 101 ? -10.785 -4.940 -8.822 1.00 78.19 101 SER A O 1
ATOM 782 N N . GLN A 1 102 ? -9.552 -3.225 -8.072 1.00 71.50 102 GLN A N 1
ATOM 783 C CA . GLN A 1 102 ? -9.167 -2.762 -9.402 1.00 71.50 102 GLN A CA 1
ATOM 784 C C . GLN A 1 102 ? -8.038 -3.562 -10.034 1.00 71.50 102 GLN A C 1
ATOM 786 O O . GLN A 1 102 ? -7.691 -3.183 -11.145 1.00 71.50 102 GLN A O 1
ATOM 791 N N . ALA A 1 103 ? -7.502 -4.600 -9.363 1.00 55.62 103 ALA A N 1
ATOM 792 C CA . ALA A 1 103 ? -6.378 -5.471 -9.736 1.00 55.62 103 ALA A CA 1
ATOM 793 C C . ALA A 1 103 ? -5.988 -5.442 -11.227 1.00 55.62 103 ALA A C 1
ATOM 795 O O . ALA A 1 103 ? -6.103 -6.421 -11.963 1.00 55.62 103 ALA A O 1
ATOM 796 N N . SER A 1 104 ? -5.456 -4.307 -11.672 1.00 48.47 104 SER A N 1
ATOM 797 C CA . SER A 1 104 ? -4.803 -4.169 -12.949 1.00 48.47 104 SER A CA 1
ATOM 798 C C . SER A 1 104 ? -3.387 -4.529 -12.603 1.00 48.47 104 SER A C 1
ATOM 800 O O . SER A 1 104 ? -2.552 -3.671 -12.316 1.00 48.47 104 SER A O 1
ATOM 802 N N . LEU A 1 105 ? -3.122 -5.83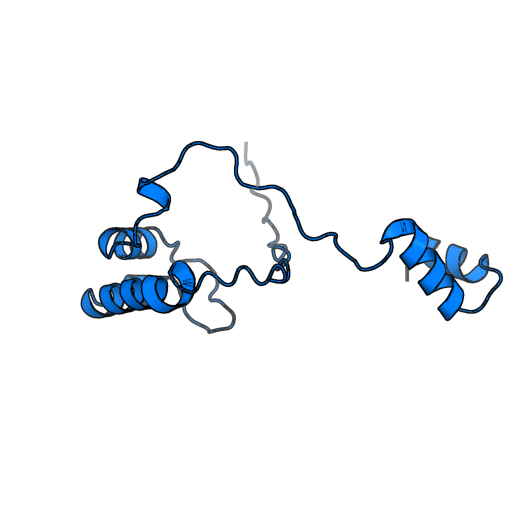2 -12.613 1.00 54.75 105 LEU A N 1
ATOM 803 C CA . LEU A 1 105 ? -1.791 -6.341 -12.885 1.00 54.75 105 LEU A CA 1
ATOM 804 C C . LEU A 1 105 ? -1.447 -5.938 -14.328 1.00 54.75 105 LEU A C 1
ATOM 806 O O . LEU A 1 105 ? -1.274 -6.774 -15.209 1.00 54.75 105 LEU A O 1
ATOM 810 N N . SER A 1 106 ? -1.368 -4.632 -14.592 1.00 43.41 106 SER A N 1
ATOM 811 C CA . SER A 1 106 ? -0.504 -4.126 -15.638 1.00 43.41 106 SER A CA 1
ATOM 812 C C . SER A 1 106 ? 0.855 -4.654 -15.216 1.00 43.41 106 SER A C 1
ATOM 814 O O . SER A 1 106 ? 1.372 -4.231 -14.182 1.00 43.41 106 SER A O 1
ATOM 816 N N . GLY A 1 107 ? 1.349 -5.677 -15.914 1.00 45.62 107 GLY A N 1
ATOM 817 C CA . GLY A 1 107 ? 2.589 -6.406 -15.628 1.00 45.62 107 GLY A CA 1
ATOM 818 C C . GLY A 1 107 ? 3.844 -5.551 -15.805 1.00 45.62 107 GLY 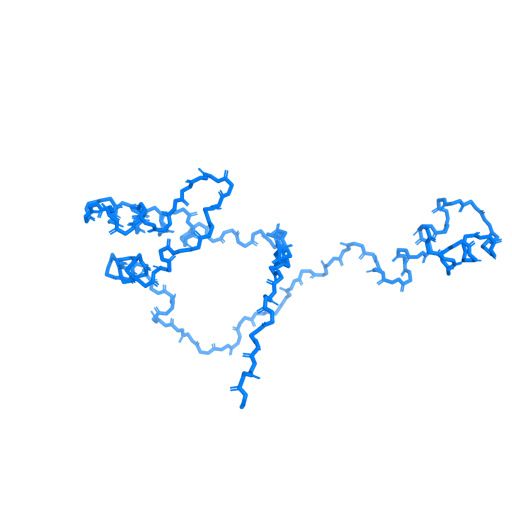A C 1
ATOM 819 O O . GLY A 1 107 ? 4.816 -6.000 -16.394 1.00 45.62 107 GLY A O 1
ATOM 820 N N . ASP A 1 108 ? 3.785 -4.315 -15.329 1.00 43.25 108 ASP A N 1
ATOM 821 C CA . ASP A 1 108 ? 4.671 -3.205 -15.623 1.00 43.25 108 ASP A CA 1
ATOM 822 C C . ASP A 1 108 ? 4.725 -2.238 -14.428 1.00 43.25 108 ASP A C 1
ATOM 824 O O . ASP A 1 108 ? 4.990 -1.050 -14.586 1.00 43.25 108 ASP A O 1
ATOM 828 N N . ALA A 1 109 ? 4.457 -2.712 -13.201 1.00 39.28 109 ALA A N 1
ATOM 829 C CA . ALA A 1 109 ? 4.941 -1.988 -12.033 1.00 39.28 109 ALA A CA 1
ATOM 830 C C . ALA A 1 109 ? 6.475 -2.026 -12.127 1.00 39.28 109 ALA A C 1
ATOM 832 O O . ALA A 1 109 ? 7.049 -3.112 -11.978 1.00 39.28 109 ALA A O 1
ATOM 833 N N . PRO A 1 110 ? 7.163 -0.902 -12.425 1.00 40.00 110 PRO A N 1
ATOM 834 C CA . PRO A 1 110 ? 8.605 -0.929 -12.518 1.00 40.00 110 PRO A CA 1
ATOM 835 C C . PRO A 1 110 ? 9.108 -1.346 -11.146 1.00 40.00 110 PRO A C 1
ATOM 837 O O . PRO A 1 110 ? 8.801 -0.705 -10.140 1.00 40.00 110 PRO A O 1
ATOM 840 N N . TYR A 1 111 ? 9.846 -2.450 -11.111 1.00 43.84 111 TYR A N 1
ATOM 841 C CA . TYR A 1 111 ? 10.610 -2.869 -9.952 1.00 43.84 111 TYR A CA 1
ATOM 842 C C . TYR A 1 111 ? 11.374 -1.648 -9.415 1.00 43.84 111 TYR A C 1
ATOM 844 O O . TYR A 1 111 ? 12.365 -1.208 -10.001 1.00 43.84 111 TYR A O 1
ATOM 852 N N . GLN A 1 112 ? 10.879 -1.048 -8.330 1.00 38.50 112 GLN A N 1
ATOM 853 C CA . GLN A 1 112 ? 11.585 0.003 -7.610 1.00 38.50 112 GLN A CA 1
ATOM 854 C C . GLN A 1 112 ? 12.726 -0.705 -6.893 1.00 38.50 112 GLN A C 1
ATOM 856 O O . GLN A 1 112 ? 12.512 -1.395 -5.895 1.00 38.50 112 GLN A O 1
ATOM 861 N N . ALA A 1 113 ? 13.932 -0.608 -7.455 1.00 37.09 113 ALA A N 1
ATOM 862 C CA . ALA A 1 113 ? 15.110 -1.189 -6.837 1.00 37.09 113 ALA A CA 1
ATOM 863 C C . ALA A 1 113 ? 15.195 -0.706 -5.377 1.00 37.09 113 ALA A C 1
ATOM 865 O O . ALA A 1 113 ? 15.047 0.498 -5.137 1.00 37.09 113 ALA A O 1
ATOM 866 N N . PRO A 1 114 ? 15.418 -1.604 -4.398 1.00 48.75 114 PRO A N 1
ATOM 867 C CA . PRO A 1 114 ? 15.567 -1.192 -3.011 1.00 48.75 114 PRO A CA 1
ATOM 868 C C . PRO A 1 114 ? 16.679 -0.146 -2.934 1.00 48.75 114 PRO A C 1
ATOM 870 O O . PRO A 1 114 ? 17.810 -0.404 -3.357 1.00 48.75 114 PRO A O 1
ATOM 873 N N . GLN A 1 115 ? 16.363 1.050 -2.429 1.00 47.81 115 GLN A N 1
ATOM 874 C CA . GLN A 1 115 ? 17.394 2.054 -2.208 1.00 47.81 115 GLN A CA 1
ATOM 875 C C . GLN A 1 115 ? 18.386 1.500 -1.187 1.00 47.81 115 GLN A C 1
ATOM 877 O O . GLN A 1 115 ? 18.010 1.068 -0.097 1.00 47.81 115 GLN A O 1
ATOM 882 N N . SER A 1 116 ? 19.663 1.471 -1.563 1.00 46.12 116 SER A N 1
ATOM 883 C CA . SER A 1 116 ? 20.742 1.000 -0.706 1.00 46.12 116 SER A CA 1
ATOM 884 C C . SER A 1 116 ? 20.860 1.913 0.513 1.00 46.12 116 SER A C 1
ATOM 886 O O . SER A 1 116 ? 21.429 3.001 0.427 1.00 46.12 116 SER A O 1
ATOM 888 N N . VAL A 1 117 ? 20.329 1.474 1.652 1.00 51.59 117 VAL A N 1
ATOM 889 C CA . VAL A 1 117 ? 20.581 2.114 2.943 1.00 51.59 117 VAL A CA 1
ATOM 890 C C . VAL A 1 117 ? 21.933 1.601 3.447 1.00 51.59 117 VAL A C 1
ATOM 892 O O . VAL A 1 117 ? 22.100 0.385 3.580 1.00 51.59 117 VAL A O 1
ATOM 895 N N . PRO A 1 118 ? 22.925 2.468 3.716 1.00 42.97 118 PRO A N 1
ATOM 896 C CA . PRO A 1 118 ? 24.177 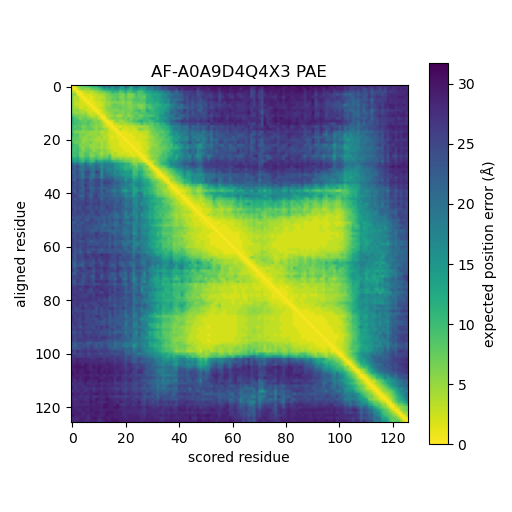2.027 4.306 1.00 42.97 118 PRO A CA 1
ATOM 897 C C . PRO A 1 118 ? 23.887 1.474 5.703 1.00 42.97 118 PRO A C 1
ATOM 899 O O . PRO A 1 118 ? 23.497 2.208 6.611 1.00 42.97 118 PRO A O 1
ATOM 902 N N . VAL A 1 119 ? 24.071 0.167 5.879 1.00 55.25 119 VAL A N 1
ATOM 903 C CA . VAL A 1 119 ? 24.024 -0.460 7.200 1.00 55.25 119 VAL A CA 1
ATOM 904 C C . VAL A 1 119 ? 25.267 0.010 7.952 1.00 55.25 119 VAL A C 1
ATOM 906 O O . VAL A 1 119 ? 26.379 -0.448 7.691 1.00 55.25 119 VAL A O 1
ATOM 909 N N . GLY A 1 120 ? 25.093 0.989 8.842 1.00 49.84 120 GLY A N 1
ATOM 910 C CA . GLY A 1 120 ? 26.150 1.446 9.738 1.00 49.84 120 GLY A CA 1
ATOM 911 C C . GLY A 1 120 ? 26.642 0.266 10.570 1.00 49.84 120 GLY A C 1
ATOM 912 O O . GLY A 1 120 ? 25.870 -0.319 11.326 1.00 49.84 120 GLY A O 1
ATOM 913 N N . GLY A 1 121 ? 27.910 -0.109 10.386 1.00 47.34 121 GLY A N 1
ATOM 914 C CA . GLY A 1 121 ? 28.513 -1.268 11.032 1.00 47.34 121 GLY A CA 1
ATOM 915 C C . GLY A 1 121 ? 28.343 -1.208 12.546 1.00 47.34 121 GLY A C 1
ATOM 916 O O . GLY A 1 121 ? 28.960 -0.380 13.217 1.00 47.34 121 GLY A O 1
ATOM 917 N N . SER A 1 122 ? 27.512 -2.097 13.087 1.00 50.97 122 SER A N 1
ATOM 918 C CA . SER A 1 122 ? 27.454 -2.342 14.521 1.00 50.97 122 SER A CA 1
ATOM 919 C C . SER A 1 122 ? 28.824 -2.859 14.955 1.00 50.97 122 SER A C 1
ATOM 921 O O . SER A 1 122 ? 29.208 -3.985 14.640 1.00 50.97 122 SER A O 1
ATOM 923 N N . ARG A 1 123 ? 29.598 -2.011 15.642 1.00 43.94 123 ARG A N 1
ATOM 924 C CA . ARG A 1 123 ? 30.796 -2.442 16.362 1.00 43.94 123 ARG A CA 1
ATOM 925 C C . ARG A 1 123 ? 30.354 -3.445 17.422 1.00 43.94 123 ARG A C 1
ATOM 927 O O . ARG A 1 123 ? 29.751 -3.059 18.417 1.00 43.94 123 ARG A O 1
ATOM 934 N N . LEU A 1 124 ? 30.667 -4.716 17.203 1.00 46.16 124 LEU A N 1
ATOM 935 C CA . LEU A 1 124 ? 30.728 -5.700 18.273 1.00 46.16 124 LEU A CA 1
ATOM 936 C C . LEU A 1 124 ? 31.900 -5.294 19.176 1.00 46.16 124 LEU A C 1
ATOM 938 O O . LEU A 1 124 ? 33.059 -5.527 18.842 1.00 46.16 124 LEU A O 1
ATOM 942 N N . THR A 1 125 ? 31.607 -4.604 20.274 1.00 47.75 125 THR A N 1
ATOM 943 C CA . THR A 1 125 ? 32.537 -4.495 21.400 1.00 47.75 125 THR A CA 1
ATOM 944 C C . THR A 1 125 ? 32.435 -5.797 22.184 1.00 47.75 125 THR A C 1
ATOM 946 O O . THR A 1 125 ? 31.441 -6.016 22.878 1.00 47.75 125 THR A O 1
ATOM 949 N N . GLY A 1 126 ? 33.414 -6.678 21.978 1.00 49.47 126 GLY A N 1
ATOM 950 C CA . GLY A 1 126 ? 33.762 -7.728 22.936 1.00 49.47 126 GLY A CA 1
ATOM 951 C C . GLY A 1 126 ? 34.658 -7.191 24.041 1.00 49.47 126 GLY A C 1
ATOM 952 O O . GLY A 1 126 ? 35.175 -6.059 23.878 1.00 49.47 126 GLY A O 1
#

Sequence (126 aa):
MNRTLQRIVHNFRGTDGELIQTLKDRYIGTDAVPPCALEYTGSENAKLDAEITKEEVFAAAQAANRNSAPGSDGITNAMIRNLSNEVLEQIAQFLNDHCWSQASLSGDAPYQAPQSVPVGGSRLTG

pLDDT: mean 74.44, std 16.49, range [37.09, 93.69]

Foldseek 3Di:
DDPVVVVLVVPDDDDPVVSVVVCCCPPVNDPCPDPPPDDDPDDDDCVVLDQQDLVNLLVVLVPDDQPDQDDPVRDGSVNSNPDDSVVSRVVSVCCCPPPNVVPPCPVDPPPPD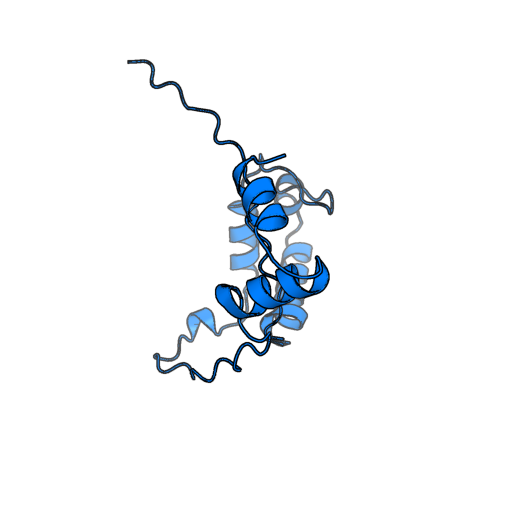PDDDPPDDDPPDD

Solvent-accessible surface area (backbone atoms only — not comparable to full-atom values): 8245 Å² total; per-residue (Å²): 134,64,71,68,58,56,52,52,62,72,70,46,91,72,54,74,67,55,52,53,49,53,49,37,55,72,76,70,43,74,90,71,74,72,78,84,79,76,73,86,83,71,80,87,50,71,80,77,73,45,80,68,47,46,67,56,48,50,51,49,35,68,65,44,61,58,85,53,81,50,56,98,84,66,59,38,42,55,56,59,53,69,54,53,71,71,56,44,42,51,50,26,50,47,44,37,66,65,57,56,73,53,62,70,76,60,94,68,73,74,81,74,72,80,78,87,72,85,78,76,78,78,77,82,82,125

Secondary structure (DSSP, 8-state):
--HHHHHHHHH--S-HHHHHHHHHHHHT--S----------SPP-TTTSSPPPHHHHHHHHHHS-TTSPP-TT---HHHHHT--HHHHHHHHHHIIIIIITT----S-----PPP-----------

Radius of gyration: 23.75 Å; Cα contacts (8 Å, |Δi|>4): 50; chains: 1; bounding box: 52×38×58 Å

Mean predicted aligned error: 16.24 Å

Organism: Rhipicephalus sanguineus (NCBI:txid34632)